Protein AF-A0A1I3AEH9-F1 (afdb_monomer)

Solvent-accessible surface area (backbone atoms only — not comparable to full-atom values): 9936 Å² total; per-residue (Å²): 133,88,82,88,79,81,84,77,95,74,78,87,66,82,74,68,58,68,79,73,70,78,75,74,87,67,63,65,59,54,53,55,53,52,50,52,52,52,51,54,52,50,48,52,51,52,45,53,51,38,54,51,50,50,50,52,52,52,50,50,33,59,75,65,76,49,84,52,73,67,58,54,52,50,49,48,51,39,54,47,52,45,49,42,49,51,47,22,75,75,67,79,46,80,65,74,64,60,62,58,52,49,51,45,53,52,53,53,50,50,46,72,73,42,56,90,80,49,52,74,67,58,49,51,51,53,55,48,48,47,51,51,52,53,50,51,51,50,51,55,53,50,49,57,72,76,57,69,61,68,67,65,53,52,56,55,49,55,56,50,57,59,69,72,74,117

Radius of gyration: 28.85 Å; Cα contacts (8 Å, |Δi|>4): 46; chains: 1; bounding box: 86×40×86 Å

pLDDT: mean 80.29, std 16.15, range [41.56, 98.31]

Foldseek 3Di:
DDDDDDDDPDDPDVPVPVVPPDDDPPPVVVVVVVVVVVVLVVLVVLLVVLVVVLVVLVVVCVVVVHDDPVSVLSNVVSVVSNVQSVVCVVPVDRPPLVVLVSVLVSLVVVCVVCVVVDDPVVNCVSVVVSVVSVVVSVVVVVVCVVDPDCVVVVVVVVVVVVVVVD

Sequence (166 aa):
MFNGLRRPQFLNTPHNLISKLMLHPRAANYSRRALYYFESAGLIVIAVATIYAGYQETLLMVSNARVTLADLLLMFLYLEILTMVGLYFESGKLPVRFPLYIAMVAMARYVIVDIKEMDNIRLLGVSGSIVLIALAVLVIRYGHVRYPYLEDLEDLEASKDVKHRD

Structure (mmCIF, N/CA/C/O backbone):
data_AF-A0A1I3AEH9-F1
#
_entry.id   AF-A0A1I3AEH9-F1
#
loop_
_atom_site.group_PDB
_atom_site.id
_atom_site.type_symbol
_atom_site.label_atom_id
_atom_site.label_alt_id
_atom_site.label_comp_id
_atom_site.label_asym_id
_atom_site.label_entity_id
_atom_site.label_seq_id
_atom_site.pdbx_PDB_ins_code
_atom_site.Cartn_x
_atom_site.Cartn_y
_atom_site.Cartn_z
_atom_site.occupancy
_atom_site.B_iso_or_equiv
_atom_site.auth_seq_id
_atom_site.auth_comp_id
_atom_site.auth_asym_id
_atom_site.auth_atom_id
_atom_site.pdbx_PDB_model_num
ATOM 1 N N . MET A 1 1 ? -64.696 15.672 60.248 1.00 44.88 1 MET A N 1
ATOM 2 C CA . MET A 1 1 ? -64.730 15.014 58.925 1.00 44.88 1 MET A CA 1
ATOM 3 C C . MET A 1 1 ? -63.290 15.012 58.408 1.00 44.88 1 MET A C 1
ATOM 5 O O . MET A 1 1 ? -62.806 16.074 58.058 1.00 44.88 1 MET A O 1
ATOM 9 N N . PHE A 1 2 ? -62.479 14.033 58.846 1.00 46.06 2 PHE A N 1
ATOM 10 C CA . PHE A 1 2 ? -61.880 12.966 58.002 1.00 46.06 2 PHE A CA 1
ATOM 11 C C . PHE A 1 2 ? -61.216 13.547 56.740 1.00 46.06 2 PHE A C 1
ATOM 13 O O . PHE A 1 2 ? -61.914 14.152 55.945 1.00 46.06 2 PHE A O 1
ATOM 20 N N . ASN A 1 3 ? -59.921 13.454 56.442 1.00 41.56 3 ASN A N 1
ATOM 21 C CA . ASN A 1 3 ? -58.842 12.485 56.682 1.00 41.56 3 ASN A CA 1
ATOM 22 C C . ASN A 1 3 ? -57.520 13.272 56.458 1.00 41.56 3 ASN A C 1
ATOM 24 O O . ASN A 1 3 ? -57.513 14.233 55.700 1.00 41.56 3 ASN A O 1
ATOM 28 N N . GLY A 1 4 ? -56.370 12.991 57.064 1.00 47.12 4 GLY A N 1
ATOM 29 C CA . GLY A 1 4 ? -55.782 11.673 57.245 1.00 47.12 4 GLY A CA 1
ATOM 30 C C . GLY A 1 4 ? -54.606 11.503 56.273 1.00 47.12 4 GLY A C 1
ATOM 31 O O . GLY A 1 4 ? -54.817 11.280 55.089 1.00 47.12 4 GLY A O 1
ATOM 32 N N . LEU A 1 5 ? -53.396 11.530 56.849 1.00 56.62 5 LEU A N 1
ATOM 33 C CA . LEU A 1 5 ? -52.181 10.814 56.426 1.00 56.62 5 LEU A CA 1
ATOM 34 C C . LEU A 1 5 ? -51.147 11.571 55.568 1.00 56.62 5 LEU A C 1
ATOM 36 O O . LEU A 1 5 ? -51.232 11.703 54.349 1.00 56.62 5 LEU A O 1
ATOM 40 N N . ARG A 1 6 ? -50.075 11.968 56.275 1.00 58.72 6 ARG A N 1
ATOM 41 C CA . ARG A 1 6 ? -48.708 12.138 55.761 1.00 58.72 6 ARG A CA 1
ATOM 42 C C . ARG A 1 6 ? -48.396 11.035 54.751 1.00 58.72 6 ARG A C 1
ATOM 44 O O . ARG A 1 6 ? -48.574 9.859 55.057 1.00 58.72 6 ARG A O 1
ATOM 51 N N . ARG A 1 7 ? -47.879 11.416 53.582 1.00 56.25 7 ARG A N 1
ATOM 52 C CA . ARG A 1 7 ? -47.380 10.459 52.590 1.00 56.25 7 ARG A CA 1
ATOM 53 C C . ARG A 1 7 ? -46.280 9.590 53.227 1.00 56.25 7 ARG A C 1
ATOM 55 O O . ARG A 1 7 ? -45.298 10.156 53.710 1.00 56.25 7 ARG A O 1
ATOM 62 N N . PRO A 1 8 ? -46.415 8.253 53.253 1.00 47.94 8 PRO A N 1
ATOM 63 C CA . PRO A 1 8 ? -45.357 7.370 53.716 1.00 47.94 8 PRO A CA 1
ATOM 64 C C . PRO A 1 8 ? -44.233 7.299 52.678 1.00 47.94 8 PRO A C 1
ATOM 66 O O . PRO A 1 8 ? -44.458 7.112 51.484 1.00 47.94 8 PRO A O 1
ATOM 69 N N . GLN A 1 9 ? -43.006 7.440 53.166 1.00 62.12 9 GLN A N 1
ATOM 70 C CA . GLN A 1 9 ? -41.752 7.439 52.417 1.00 62.12 9 GLN A CA 1
ATOM 71 C 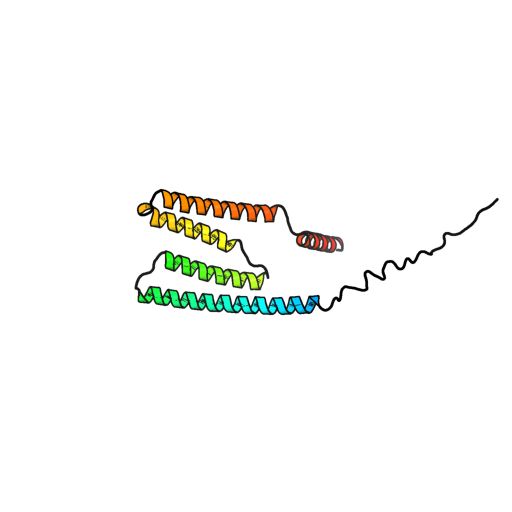C . GLN A 1 9 ? -41.251 6.006 52.157 1.00 62.12 9 GLN A C 1
ATOM 73 O O . GLN A 1 9 ? -40.089 5.684 52.379 1.00 62.12 9 GLN A O 1
ATOM 78 N N . PHE A 1 10 ? -42.142 5.122 51.708 1.00 56.41 10 PHE A N 1
ATOM 79 C CA . PHE A 1 10 ? -41.833 3.713 51.486 1.00 56.41 10 PHE A CA 1
ATOM 80 C C . PHE A 1 10 ? -42.254 3.289 50.085 1.00 56.41 10 PHE A C 1
ATOM 82 O O . PHE A 1 10 ? -43.391 2.891 49.864 1.00 56.41 10 PHE A O 1
ATOM 89 N N . LEU A 1 11 ? -41.302 3.312 49.155 1.00 49.38 11 LEU A N 1
ATOM 90 C CA . LEU A 1 11 ? -41.160 2.204 48.217 1.00 49.38 11 LEU A CA 1
ATOM 91 C C . LEU A 1 11 ? -39.696 2.098 47.792 1.00 49.38 11 LEU A C 1
ATOM 93 O O . LEU A 1 11 ? -39.296 2.428 46.680 1.00 49.38 11 LEU A O 1
ATOM 97 N N . ASN A 1 12 ? -38.890 1.624 48.739 1.00 56.22 12 ASN A N 1
ATOM 98 C CA . ASN A 1 12 ? -37.616 0.994 48.448 1.00 56.22 12 ASN A CA 1
ATOM 99 C C . ASN A 1 12 ? -37.946 -0.288 47.664 1.00 56.22 12 ASN A C 1
ATOM 101 O O . ASN A 1 12 ? -38.212 -1.337 48.247 1.00 56.22 12 ASN A O 1
ATOM 105 N N . THR A 1 13 ? -38.075 -0.175 46.345 1.00 58.53 13 THR A N 1
ATOM 106 C CA . THR A 1 13 ? -38.248 -1.327 45.463 1.00 58.53 13 THR A CA 1
ATOM 107 C C . THR A 1 13 ? -36.871 -1.963 45.285 1.00 58.53 13 THR A C 1
ATOM 109 O O . THR A 1 13 ? -35.966 -1.309 44.766 1.00 58.53 13 THR A O 1
ATOM 112 N N . PRO A 1 14 ? -36.660 -3.233 45.675 1.00 52.94 14 PRO A N 1
ATOM 113 C CA . PRO A 1 14 ? -35.410 -3.942 45.418 1.00 52.94 14 PRO A CA 1
ATOM 114 C C . PRO A 1 14 ? -35.317 -4.375 43.943 1.00 52.94 14 PRO A C 1
ATOM 116 O O . PRO A 1 14 ? -35.005 -5.523 43.645 1.00 52.94 14 PRO A O 1
ATOM 119 N N . HIS A 1 15 ? -35.592 -3.478 42.991 1.00 54.31 15 HIS A N 1
ATOM 120 C CA . HIS A 1 15 ? -35.458 -3.786 41.562 1.00 54.31 15 HIS A CA 1
ATOM 121 C C . HIS A 1 15 ? -34.027 -3.587 41.036 1.00 54.31 15 HIS A C 1
ATOM 123 O O . HIS A 1 15 ? -33.716 -3.933 39.902 1.00 54.31 15 HIS A O 1
ATOM 129 N N . ASN A 1 16 ? -33.120 -3.133 41.907 1.00 51.88 16 ASN A N 1
ATOM 130 C CA . ASN A 1 16 ? -31.709 -2.899 41.598 1.00 51.88 16 ASN A CA 1
ATOM 131 C C . ASN A 1 16 ? -30.793 -4.068 42.014 1.00 51.88 16 ASN A C 1
ATOM 133 O O . ASN A 1 16 ? -29.571 -3.928 41.976 1.00 51.88 16 ASN A O 1
ATOM 137 N N . LEU A 1 17 ? -31.347 -5.209 42.452 1.00 53.97 17 LEU A N 1
ATOM 138 C CA . LEU A 1 17 ? -30.533 -6.359 42.875 1.00 53.97 17 LEU A CA 1
ATOM 139 C C . LEU A 1 17 ? -30.156 -7.310 41.731 1.00 53.97 17 LEU A C 1
ATOM 141 O O . LEU A 1 17 ? -29.097 -7.927 41.803 1.00 53.97 17 LEU A O 1
ATOM 145 N N . ILE A 1 18 ? -30.957 -7.409 40.665 1.00 55.97 18 ILE A N 1
ATOM 146 C CA . ILE A 1 18 ? -30.681 -8.349 39.561 1.00 55.97 18 ILE A CA 1
ATOM 147 C C . ILE A 1 18 ? -29.704 -7.748 38.539 1.00 55.97 18 ILE A C 1
ATOM 149 O O . ILE A 1 18 ? -28.835 -8.455 38.035 1.00 55.97 18 ILE A O 1
ATOM 153 N N . SER A 1 19 ? -29.745 -6.430 38.306 1.00 55.22 19 SER A N 1
ATOM 154 C CA . SER A 1 19 ? -28.775 -5.752 37.429 1.00 55.22 19 SER A CA 1
ATOM 155 C C . SER A 1 19 ? -27.343 -5.796 37.974 1.00 55.22 19 SER A C 1
ATOM 157 O O . SER A 1 19 ? -26.384 -5.734 37.207 1.00 55.22 19 SER A O 1
ATOM 159 N N . LYS A 1 20 ? -27.182 -5.965 39.293 1.00 54.56 20 LYS A N 1
ATOM 160 C CA . LYS A 1 20 ? -25.878 -6.019 39.965 1.00 54.56 20 LYS A CA 1
ATOM 161 C C . LYS A 1 20 ? -25.265 -7.427 40.034 1.00 54.56 20 LYS A C 1
ATOM 163 O O . LYS A 1 20 ? -24.167 -7.561 40.570 1.00 54.56 20 LYS A O 1
ATOM 168 N N . LEU A 1 21 ? -25.940 -8.463 39.512 1.00 60.28 21 LEU A N 1
ATOM 169 C CA . LEU A 1 21 ? -25.539 -9.864 39.710 1.00 60.28 21 LEU A CA 1
ATOM 170 C C . LEU A 1 21 ? -24.909 -10.563 38.490 1.00 60.28 21 LEU A C 1
ATOM 172 O O . LEU A 1 21 ? -24.464 -11.695 38.640 1.00 60.28 21 LEU A O 1
ATOM 176 N N . MET A 1 22 ? -24.796 -9.957 37.299 1.00 57.53 22 MET A N 1
ATOM 177 C CA . MET A 1 22 ? -24.241 -10.725 36.164 1.00 57.53 22 MET A CA 1
ATOM 178 C C . MET A 1 22 ? -23.484 -9.944 35.082 1.00 57.53 22 MET A C 1
ATOM 180 O O . MET A 1 22 ? -23.628 -10.226 33.900 1.00 57.53 22 MET A O 1
ATOM 184 N N . LEU A 1 23 ? -22.590 -9.034 35.473 1.00 57.72 23 LEU A N 1
ATOM 185 C CA . LEU A 1 23 ? -21.456 -8.642 34.625 1.00 57.72 23 LEU A CA 1
ATOM 186 C C . LEU A 1 23 ? -20.209 -8.500 35.494 1.00 57.72 23 LEU A C 1
ATOM 188 O O . LEU A 1 23 ? -20.098 -7.585 36.302 1.00 57.72 23 LEU A O 1
ATOM 192 N N . HIS A 1 24 ? -19.276 -9.440 35.347 1.00 55.84 24 HIS A N 1
ATOM 193 C CA . HIS A 1 24 ? -17.999 -9.442 36.051 1.00 55.84 24 HIS A CA 1
ATOM 194 C C . HIS A 1 24 ? -17.071 -8.377 35.417 1.00 55.84 24 HIS A C 1
ATOM 196 O O . HIS A 1 24 ? -16.548 -8.612 34.325 1.00 55.84 24 HIS A O 1
ATOM 202 N N . PRO A 1 25 ? -16.781 -7.233 36.072 1.00 58.22 25 PRO A N 1
ATOM 203 C CA . PRO A 1 25 ? -16.024 -6.117 35.478 1.00 58.22 25 PRO A CA 1
ATOM 204 C C . PRO A 1 25 ? -14.517 -6.394 35.329 1.00 58.22 25 PRO A C 1
ATOM 206 O O . PRO A 1 25 ? -13.741 -5.505 34.994 1.00 58.22 25 PRO A O 1
ATOM 209 N N . ARG A 1 26 ? -14.071 -7.623 35.628 1.00 54.47 26 ARG A N 1
ATOM 210 C CA . ARG A 1 26 ? -12.649 -8.008 35.644 1.00 54.47 26 ARG A CA 1
ATOM 211 C C . ARG A 1 26 ? -12.203 -8.833 34.437 1.00 54.47 26 ARG A C 1
ATOM 213 O O . ARG A 1 26 ? -11.015 -8.839 34.143 1.00 54.47 26 ARG A O 1
ATOM 220 N N . ALA A 1 27 ? -13.127 -9.466 33.707 1.00 57.91 27 ALA A N 1
ATOM 221 C CA . ALA A 1 27 ? -12.791 -10.251 32.513 1.00 57.91 27 ALA A CA 1
ATOM 222 C C . ALA A 1 27 ? -12.529 -9.370 31.272 1.00 57.91 27 ALA A C 1
ATOM 224 O O . ALA A 1 27 ? -11.681 -9.699 30.448 1.00 57.91 27 ALA A O 1
ATOM 225 N N . ALA A 1 28 ? -13.197 -8.214 31.171 1.00 59.09 28 ALA A N 1
ATOM 226 C CA . ALA A 1 28 ? -13.081 -7.306 30.025 1.00 59.09 28 ALA A CA 1
ATOM 227 C C . ALA A 1 28 ? -11.723 -6.581 29.933 1.00 59.09 28 ALA A C 1
ATOM 229 O O . ALA A 1 28 ? -11.273 -6.224 28.847 1.00 59.09 28 ALA A O 1
ATOM 230 N N . ASN A 1 29 ? -11.044 -6.378 31.066 1.00 60.66 29 ASN A N 1
ATOM 231 C CA . ASN A 1 29 ? -9.787 -5.625 31.096 1.00 60.66 29 ASN A CA 1
ATOM 232 C C . ASN A 1 29 ? -8.583 -6.491 30.702 1.00 60.66 29 ASN A C 1
ATOM 234 O O . ASN A 1 29 ? -7.608 -5.972 30.162 1.00 60.66 29 ASN A O 1
ATOM 238 N N . TYR A 1 30 ? -8.648 -7.803 30.953 1.00 66.62 30 TYR A N 1
ATOM 239 C CA . TYR A 1 30 ? -7.581 -8.730 30.572 1.00 66.62 30 TYR A CA 1
ATOM 240 C C . TYR A 1 30 ? -7.613 -9.030 29.068 1.00 66.62 30 TYR A C 1
ATOM 242 O O . TYR A 1 30 ? -6.566 -9.032 28.425 1.00 66.62 30 TYR A O 1
ATOM 250 N N . SER A 1 31 ? -8.811 -9.187 28.487 1.00 74.12 31 SER A N 1
ATOM 251 C CA . SER A 1 31 ? -8.967 -9.432 27.048 1.00 74.12 31 SER A CA 1
ATOM 252 C C . SER A 1 31 ? -8.450 -8.265 26.204 1.00 74.12 31 SER A C 1
ATOM 254 O O . SER A 1 31 ? -7.676 -8.495 25.278 1.00 74.12 31 SER A O 1
ATOM 256 N N . ARG A 1 32 ? -8.778 -7.014 26.561 1.00 75.94 32 ARG A N 1
ATOM 257 C CA . ARG A 1 32 ? -8.283 -5.817 25.850 1.00 75.94 32 ARG A CA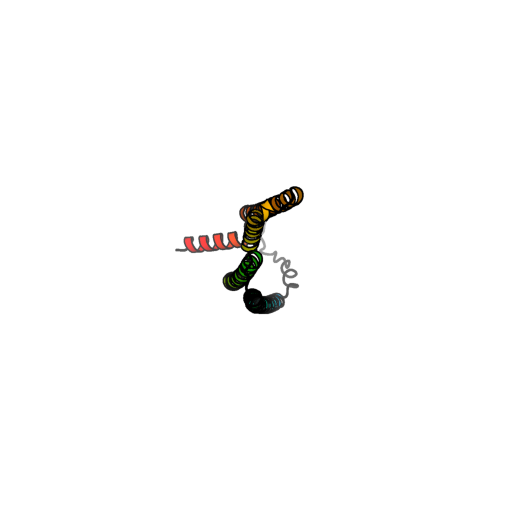 1
ATOM 258 C C . ARG A 1 32 ? -6.761 -5.676 25.902 1.00 75.94 32 ARG A C 1
ATOM 260 O O . ARG A 1 32 ? -6.149 -5.286 24.915 1.00 75.94 32 ARG A O 1
ATOM 267 N N . ARG A 1 33 ? -6.137 -6.012 27.035 1.00 77.88 33 ARG A N 1
ATOM 268 C CA . ARG A 1 33 ? -4.678 -5.911 27.187 1.00 77.88 33 ARG A CA 1
ATOM 269 C C . ARG A 1 33 ? -3.952 -6.976 26.375 1.00 77.88 33 ARG A C 1
ATOM 271 O O . ARG A 1 33 ? -2.969 -6.658 25.720 1.00 77.88 33 ARG A O 1
ATOM 278 N N . ALA A 1 34 ? -4.466 -8.206 26.371 1.00 82.44 34 ALA A N 1
ATOM 279 C CA . ALA A 1 34 ? -3.952 -9.269 25.514 1.00 82.44 34 ALA A CA 1
ATOM 280 C C . ALA A 1 34 ? -4.070 -8.896 24.026 1.00 82.44 34 ALA A C 1
ATOM 282 O O . ALA A 1 34 ? -3.079 -8.991 23.307 1.00 82.44 34 ALA A O 1
ATOM 283 N N . LEU A 1 35 ? -5.236 -8.401 23.591 1.00 85.75 35 LEU A N 1
ATOM 284 C CA . LEU A 1 35 ? -5.470 -7.928 22.219 1.00 85.75 35 LEU A CA 1
ATOM 285 C C . LEU A 1 35 ? -4.436 -6.882 21.789 1.00 85.75 35 LEU A C 1
ATOM 287 O O . LEU A 1 35 ? -3.795 -7.055 20.759 1.00 85.75 35 LEU A O 1
ATOM 291 N N . TYR A 1 36 ? -4.184 -5.874 22.626 1.00 86.06 36 TYR A N 1
ATOM 292 C CA . TYR A 1 36 ? -3.203 -4.830 22.326 1.00 86.06 36 TYR A CA 1
ATOM 293 C C . TYR A 1 36 ? -1.774 -5.371 22.137 1.00 86.06 36 TYR A C 1
ATOM 295 O O . TYR A 1 36 ? -1.048 -4.932 21.241 1.00 86.06 36 TYR A O 1
ATOM 303 N N . TYR A 1 37 ? -1.357 -6.343 22.958 1.00 88.69 37 TYR A N 1
ATOM 304 C CA . TYR A 1 37 ? -0.051 -6.986 22.792 1.00 88.69 37 TYR A CA 1
ATOM 305 C C . TYR A 1 37 ? 0.036 -7.773 21.483 1.00 88.69 37 TYR A C 1
ATOM 307 O O . TYR A 1 37 ? 1.052 -7.687 20.793 1.00 88.69 37 TYR A O 1
ATOM 315 N N . PHE A 1 38 ? -1.020 -8.508 21.125 1.00 91.88 38 PHE A N 1
ATOM 316 C CA . PHE A 1 38 ? -1.076 -9.248 19.865 1.00 91.88 38 PHE A CA 1
ATOM 317 C C . PHE A 1 38 ? -1.067 -8.321 18.647 1.00 91.88 38 PHE A C 1
ATOM 319 O O . PHE A 1 38 ? -0.321 -8.579 17.704 1.00 91.88 38 PHE A O 1
ATOM 326 N N . GLU A 1 39 ? -1.835 -7.232 18.679 1.00 89.50 39 GLU A N 1
ATOM 327 C CA . GLU A 1 39 ? -1.833 -6.212 17.628 1.00 89.50 39 GLU A CA 1
ATOM 328 C C . GLU A 1 39 ? -0.432 -5.630 17.448 1.00 89.50 39 GLU A C 1
ATOM 330 O O . GLU A 1 39 ? 0.124 -5.690 16.351 1.00 89.50 39 GLU A O 1
ATOM 335 N N . SER A 1 40 ? 0.178 -5.153 18.537 1.00 89.88 40 SER A N 1
ATOM 336 C CA . SER A 1 40 ? 1.519 -4.558 18.520 1.00 89.88 40 SER A CA 1
ATOM 337 C C . SER A 1 40 ? 2.572 -5.530 17.980 1.00 89.88 40 SER A C 1
ATOM 339 O O . SER A 1 40 ? 3.406 -5.149 17.159 1.00 89.88 40 SER A O 1
ATOM 341 N N . ALA A 1 41 ? 2.522 -6.799 18.397 1.00 94.88 41 ALA A N 1
ATOM 342 C CA . ALA A 1 41 ? 3.418 -7.831 17.888 1.00 94.88 41 ALA A CA 1
ATOM 343 C C . ALA A 1 41 ? 3.218 -8.065 16.382 1.00 94.88 41 ALA A C 1
ATOM 345 O O . ALA A 1 41 ? 4.195 -8.128 15.636 1.00 94.88 41 ALA A O 1
ATOM 346 N N . GLY A 1 42 ? 1.965 -8.133 15.921 1.00 94.50 42 GLY A N 1
ATOM 347 C CA . GLY A 1 42 ? 1.636 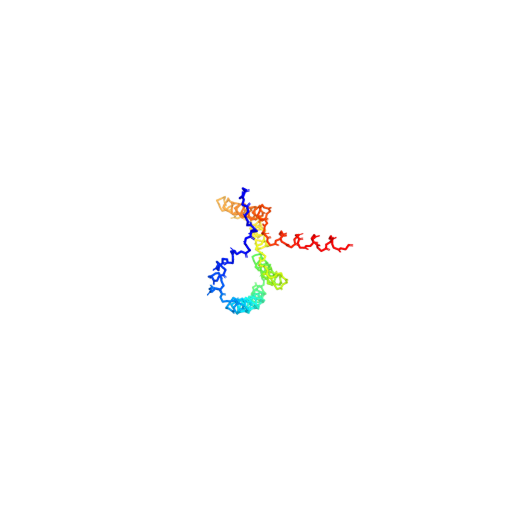-8.263 14.502 1.00 94.50 42 GLY A CA 1
ATOM 348 C C . GLY A 1 42 ? 2.167 -7.096 13.665 1.00 94.50 42 GLY A C 1
ATOM 349 O O . GLY A 1 42 ? 2.791 -7.316 12.629 1.00 94.50 42 GLY A O 1
ATOM 350 N N . LEU A 1 43 ? 1.997 -5.861 14.139 1.00 94.00 43 LEU A N 1
ATOM 351 C CA . LEU A 1 43 ? 2.500 -4.653 13.473 1.00 94.00 43 LEU A CA 1
ATOM 352 C C . LEU A 1 43 ? 4.024 -4.641 13.352 1.00 94.00 43 LEU A C 1
ATOM 354 O O . LEU A 1 43 ? 4.550 -4.290 12.297 1.00 94.00 43 LEU A O 1
ATOM 358 N N . ILE A 1 44 ? 4.736 -5.071 14.397 1.00 96.12 44 ILE A N 1
ATOM 359 C CA . ILE A 1 44 ? 6.199 -5.198 14.364 1.00 96.12 44 ILE A CA 1
ATOM 360 C C . ILE A 1 44 ? 6.623 -6.218 13.302 1.00 96.12 44 ILE A C 1
ATOM 362 O O . ILE A 1 44 ? 7.525 -5.939 12.512 1.00 96.12 44 ILE A O 1
ATOM 366 N N . VAL A 1 45 ? 5.959 -7.376 13.243 1.00 97.69 45 VAL A N 1
ATOM 367 C CA . VAL A 1 45 ? 6.250 -8.406 12.233 1.00 97.69 45 VAL A CA 1
ATOM 368 C C . VAL A 1 45 ? 6.020 -7.865 10.823 1.00 97.69 45 VAL A C 1
ATOM 370 O O . VAL A 1 45 ? 6.884 -8.038 9.965 1.00 97.69 45 VAL A O 1
ATOM 373 N N . ILE A 1 46 ? 4.905 -7.167 10.587 1.00 95.62 46 ILE A N 1
ATOM 374 C CA . ILE A 1 46 ? 4.598 -6.558 9.285 1.00 95.62 46 ILE A CA 1
ATOM 375 C C . ILE A 1 46 ? 5.665 -5.526 8.904 1.00 95.62 46 ILE A C 1
ATOM 377 O O . ILE A 1 46 ? 6.151 -5.552 7.774 1.00 95.62 46 ILE A O 1
ATOM 381 N N . ALA A 1 47 ? 6.075 -4.651 9.827 1.00 96.62 47 ALA A N 1
ATOM 382 C CA . ALA A 1 47 ? 7.104 -3.649 9.556 1.00 96.62 47 ALA A CA 1
ATOM 383 C C . ALA A 1 47 ? 8.445 -4.291 9.172 1.00 96.62 47 ALA A C 1
ATOM 385 O O . ALA A 1 47 ? 9.034 -3.938 8.148 1.00 96.62 47 ALA A O 1
ATOM 386 N N . VAL A 1 48 ? 8.904 -5.274 9.951 1.00 98.19 48 VAL A N 1
ATOM 387 C CA . VAL A 1 48 ? 10.166 -5.979 9.683 1.00 98.19 48 VAL A CA 1
ATOM 388 C C . VAL A 1 48 ? 10.099 -6.733 8.355 1.00 98.19 48 VAL A C 1
ATOM 390 O O . VAL A 1 48 ? 11.020 -6.622 7.544 1.00 98.19 48 VAL A O 1
ATOM 393 N N . ALA A 1 49 ? 9.002 -7.449 8.097 1.00 98.06 49 ALA A N 1
ATOM 394 C CA . ALA A 1 49 ? 8.795 -8.165 6.842 1.00 98.06 49 ALA A CA 1
ATOM 395 C C . ALA A 1 49 ? 8.798 -7.215 5.636 1.00 98.06 49 ALA A C 1
ATOM 397 O O . ALA A 1 4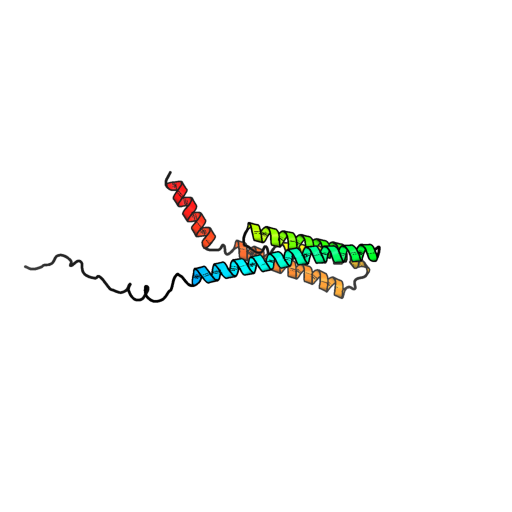9 ? 9.412 -7.524 4.620 1.00 98.06 49 ALA A O 1
ATOM 398 N N . THR A 1 50 ? 8.177 -6.041 5.765 1.00 97.31 50 THR A N 1
ATOM 399 C CA . THR A 1 50 ? 8.103 -5.036 4.693 1.00 97.31 50 THR A CA 1
ATOM 400 C C . THR A 1 50 ? 9.477 -4.447 4.370 1.00 97.31 50 THR A C 1
ATOM 402 O O . THR A 1 50 ? 9.839 -4.336 3.200 1.00 97.31 50 THR A O 1
ATOM 405 N N . ILE A 1 51 ? 10.283 -4.127 5.390 1.00 98.06 51 ILE A N 1
ATOM 406 C CA . ILE A 1 51 ? 11.669 -3.664 5.197 1.00 98.06 51 ILE A CA 1
ATOM 407 C C . ILE A 1 51 ? 12.501 -4.750 4.511 1.00 98.06 51 ILE A C 1
ATOM 409 O O . ILE A 1 51 ? 13.230 -4.471 3.558 1.00 98.06 51 ILE A O 1
ATOM 413 N N . TYR A 1 52 ? 12.379 -5.994 4.976 1.00 98.31 52 TYR A N 1
ATOM 414 C CA . TYR A 1 52 ? 13.121 -7.116 4.415 1.00 98.31 52 TYR A CA 1
ATOM 415 C C . TYR A 1 52 ? 12.724 -7.406 2.960 1.00 98.31 52 TYR A C 1
ATOM 417 O O . TYR A 1 52 ? 13.597 -7.5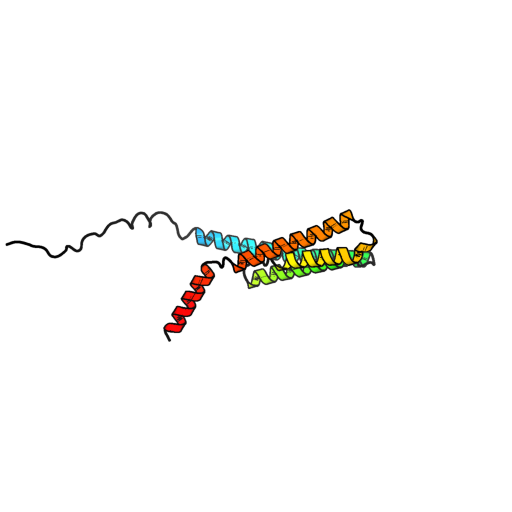96 2.115 1.00 98.31 52 TYR A O 1
ATOM 425 N N . ALA A 1 53 ? 11.430 -7.359 2.642 1.00 97.50 53 ALA A N 1
ATOM 426 C CA . ALA A 1 53 ? 10.929 -7.495 1.277 1.00 97.50 53 ALA A CA 1
ATOM 427 C C . ALA A 1 53 ? 11.440 -6.366 0.367 1.00 97.50 53 ALA A C 1
ATOM 429 O O . ALA A 1 53 ? 11.890 -6.630 -0.745 1.00 97.50 53 ALA A O 1
ATOM 430 N N . GLY A 1 54 ? 11.447 -5.117 0.848 1.00 97.00 54 GLY A N 1
ATOM 431 C CA . GLY A 1 54 ? 12.012 -3.985 0.109 1.00 97.00 54 GLY A CA 1
ATOM 432 C C . GLY A 1 54 ? 13.498 -4.151 -0.198 1.00 97.00 54 GLY A C 1
ATOM 433 O O . GLY A 1 54 ? 13.944 -3.873 -1.313 1.00 97.00 54 GLY A O 1
ATOM 434 N N . TYR A 1 55 ? 14.260 -4.672 0.763 1.00 97.75 55 TYR A N 1
ATOM 435 C CA . TYR A 1 55 ? 15.664 -5.008 0.557 1.00 97.75 55 TYR A CA 1
ATOM 436 C C . TYR A 1 55 ? 15.849 -6.094 -0.512 1.00 97.75 55 TYR A C 1
ATOM 438 O O . TYR A 1 55 ? 16.659 -5.917 -1.423 1.00 97.75 55 TYR A O 1
ATOM 446 N N . GLN A 1 56 ? 15.081 -7.186 -0.438 1.00 97.81 56 GLN A N 1
ATOM 447 C CA . GLN A 1 56 ? 15.146 -8.272 -1.422 1.00 97.81 56 GLN A CA 1
ATOM 448 C C . GLN A 1 56 ? 14.818 -7.792 -2.837 1.00 97.81 56 GLN A C 1
ATOM 450 O O . GLN A 1 56 ? 15.580 -8.063 -3.762 1.00 97.81 56 GLN A O 1
ATOM 455 N N . GLU A 1 57 ? 13.739 -7.031 -3.004 1.00 96.81 57 GLU A N 1
ATOM 456 C CA . GLU A 1 57 ? 13.364 -6.481 -4.309 1.00 96.81 57 GLU A CA 1
ATOM 457 C C . GLU A 1 57 ? 14.421 -5.518 -4.853 1.00 96.81 57 GLU A C 1
ATOM 459 O O . GLU A 1 57 ? 14.766 -5.560 -6.034 1.00 96.81 57 GLU A O 1
ATOM 464 N N . THR A 1 58 ? 15.014 -4.688 -3.991 1.00 97.25 58 THR A N 1
ATOM 465 C CA . THR A 1 58 ? 16.114 -3.796 -4.393 1.00 97.25 58 THR A CA 1
ATOM 466 C C . THR A 1 58 ? 17.318 -4.591 -4.897 1.00 97.25 58 THR A C 1
ATOM 468 O O . THR A 1 58 ? 17.902 -4.238 -5.923 1.00 97.25 58 THR A O 1
ATOM 471 N N . LEU A 1 59 ? 17.674 -5.693 -4.231 1.00 97.69 59 LEU A N 1
ATOM 472 C CA . LEU A 1 59 ? 18.733 -6.581 -4.714 1.00 97.69 59 LEU A CA 1
ATOM 473 C C . LEU A 1 59 ? 18.384 -7.220 -6.061 1.00 97.69 59 LEU A C 1
ATOM 475 O O . LEU A 1 59 ? 19.255 -7.296 -6.928 1.00 97.69 59 LEU A O 1
ATOM 479 N N . LEU A 1 60 ? 17.131 -7.640 -6.262 1.00 96.62 60 LEU A N 1
ATOM 480 C CA . LEU A 1 60 ? 16.678 -8.200 -7.536 1.00 96.62 60 LEU A CA 1
ATOM 481 C C . LEU A 1 60 ? 16.812 -7.181 -8.672 1.00 96.62 60 LEU A C 1
ATOM 483 O O . LEU A 1 60 ? 17.407 -7.501 -9.702 1.00 96.62 60 LEU A O 1
ATOM 487 N N . MET A 1 61 ? 16.363 -5.942 -8.469 1.00 97.00 61 MET A N 1
ATOM 488 C CA . MET A 1 61 ? 16.515 -4.854 -9.445 1.00 97.00 61 MET A CA 1
ATOM 489 C C . MET A 1 61 ? 17.981 -4.610 -9.823 1.00 97.00 61 MET A C 1
ATOM 491 O O . MET A 1 61 ? 18.312 -4.481 -11.004 1.00 97.00 61 MET A O 1
ATOM 495 N N . VAL A 1 62 ? 18.869 -4.581 -8.823 1.00 97.31 62 VAL A N 1
ATOM 496 C CA . VAL A 1 62 ? 20.312 -4.412 -9.045 1.00 97.31 62 VAL A CA 1
ATOM 497 C C . VAL A 1 62 ? 20.879 -5.601 -9.820 1.00 97.31 62 VAL A C 1
ATOM 499 O O . VAL A 1 62 ? 21.602 -5.398 -10.793 1.00 97.31 62 VAL A O 1
ATOM 502 N N . SER A 1 63 ? 20.517 -6.830 -9.442 1.00 97.31 63 SER A N 1
ATOM 503 C CA . SER A 1 63 ? 20.989 -8.050 -10.111 1.00 97.31 63 SER A CA 1
ATOM 504 C C . SER A 1 63 ? 20.530 -8.148 -11.569 1.00 97.31 63 SER A C 1
ATOM 506 O O . SER A 1 63 ? 21.283 -8.604 -12.425 1.00 97.31 63 SER A O 1
ATOM 508 N N . ASN A 1 64 ? 19.331 -7.642 -11.864 1.00 96.94 64 ASN A N 1
ATOM 509 C CA . ASN A 1 64 ? 18.757 -7.615 -13.205 1.00 96.94 64 ASN A CA 1
ATOM 510 C C . ASN A 1 64 ? 19.235 -6.413 -14.041 1.00 96.94 64 ASN A C 1
ATOM 512 O O . ASN A 1 64 ? 18.881 -6.323 -15.217 1.00 96.94 64 ASN A O 1
ATOM 516 N N . ALA A 1 65 ? 19.990 -5.476 -13.446 1.00 96.88 65 ALA A N 1
ATOM 517 C CA . ALA A 1 65 ? 20.426 -4.213 -14.051 1.00 96.88 65 ALA A CA 1
ATOM 518 C C . ALA A 1 65 ? 19.287 -3.423 -14.733 1.00 96.88 65 ALA A C 1
ATOM 520 O O . ALA A 1 65 ? 19.499 -2.687 -15.701 1.00 96.88 65 ALA A O 1
ATOM 521 N N . ARG A 1 66 ? 18.057 -3.586 -14.237 1.00 94.81 66 ARG A N 1
ATOM 522 C CA . ARG A 1 66 ? 16.843 -3.008 -14.812 1.00 94.81 66 ARG A CA 1
ATOM 523 C C . ARG A 1 66 ? 15.871 -2.675 -13.694 1.00 94.81 66 ARG A C 1
ATOM 525 O O . ARG A 1 66 ? 15.573 -3.521 -12.861 1.00 94.81 66 ARG A O 1
ATOM 532 N N . VAL A 1 67 ? 15.342 -1.458 -13.739 1.00 94.62 67 VAL A N 1
ATOM 533 C CA . VAL A 1 67 ? 14.279 -0.992 -12.847 1.00 94.62 67 VAL A CA 1
ATOM 534 C C . VAL A 1 67 ? 13.043 -0.724 -13.691 1.00 94.62 67 VAL A C 1
ATOM 536 O O . VAL A 1 67 ? 13.092 0.057 -14.645 1.00 94.62 67 VAL A O 1
ATOM 539 N N . THR A 1 68 ? 11.941 -1.389 -13.373 1.00 90.06 68 THR A N 1
ATOM 540 C CA . THR A 1 68 ? 10.655 -1.196 -14.043 1.00 90.06 68 THR A CA 1
ATOM 541 C C . THR A 1 68 ? 9.726 -0.322 -13.204 1.00 90.06 68 THR A C 1
ATOM 543 O O . THR A 1 68 ? 9.918 -0.127 -12.004 1.00 90.06 68 THR A O 1
ATOM 546 N N . LEU A 1 69 ? 8.673 0.209 -13.832 1.00 85.31 69 LEU A N 1
ATOM 547 C CA . LEU A 1 69 ? 7.634 0.935 -13.102 1.00 85.31 69 LEU A CA 1
ATOM 548 C C . LEU A 1 69 ? 6.949 0.041 -12.057 1.00 85.31 69 LEU A C 1
ATOM 550 O O . LEU A 1 69 ? 6.588 0.536 -10.994 1.00 85.31 69 LEU A O 1
ATOM 554 N N . ALA A 1 70 ? 6.786 -1.253 -12.349 1.00 85.06 70 ALA A N 1
ATOM 555 C CA . ALA A 1 70 ? 6.202 -2.207 -11.415 1.00 85.06 70 ALA A CA 1
ATOM 556 C C . ALA A 1 70 ? 7.043 -2.317 -10.134 1.00 85.06 70 ALA A C 1
ATOM 558 O O . ALA A 1 70 ? 6.484 -2.241 -9.042 1.00 85.06 70 ALA A O 1
ATOM 559 N N . ASP A 1 71 ? 8.371 -2.369 -10.265 1.00 91.38 71 ASP A N 1
ATOM 560 C CA . ASP A 1 71 ? 9.286 -2.453 -9.120 1.00 91.38 71 ASP A CA 1
ATOM 561 C C . ASP A 1 71 ? 9.200 -1.191 -8.246 1.00 91.38 71 ASP A C 1
ATOM 563 O O . ASP A 1 71 ? 9.114 -1.263 -7.021 1.00 91.38 71 ASP A O 1
ATOM 567 N N . LEU A 1 72 ? 9.135 -0.013 -8.876 1.00 89.75 72 LEU A N 1
ATOM 568 C CA . LEU A 1 72 ? 8.981 1.259 -8.162 1.00 89.75 72 LEU A CA 1
ATOM 569 C C . LEU A 1 72 ? 7.617 1.386 -7.469 1.00 89.75 72 LEU A C 1
ATOM 571 O O . LEU A 1 72 ? 7.540 1.911 -6.357 1.00 89.75 72 LEU A O 1
ATOM 575 N N . LEU A 1 73 ? 6.538 0.917 -8.105 1.00 88.69 73 LEU A N 1
ATOM 576 C CA . LEU A 1 73 ? 5.204 0.888 -7.499 1.00 88.69 73 LEU A CA 1
ATOM 577 C C . LEU A 1 73 ? 5.154 -0.073 -6.307 1.00 88.69 73 LEU A C 1
ATOM 579 O O . LEU A 1 73 ? 4.534 0.249 -5.295 1.00 88.69 73 LEU A O 1
ATOM 583 N N . LEU A 1 74 ? 5.843 -1.210 -6.400 1.00 90.94 74 LEU A N 1
ATOM 584 C CA . LEU A 1 74 ? 5.961 -2.166 -5.304 1.00 90.94 74 LEU A CA 1
ATOM 585 C C . LEU A 1 74 ? 6.747 -1.576 -4.122 1.00 90.94 74 LEU A C 1
ATOM 587 O O . LEU A 1 74 ? 6.296 -1.671 -2.982 1.00 90.94 74 LEU A O 1
ATOM 591 N N . MET A 1 75 ? 7.863 -0.881 -4.381 1.00 93.12 75 MET A N 1
ATOM 592 C CA . MET A 1 75 ? 8.603 -0.149 -3.338 1.00 93.12 75 MET A CA 1
ATOM 593 C C . MET A 1 75 ? 7.765 0.941 -2.682 1.00 93.12 75 MET A C 1
ATOM 595 O O . MET A 1 75 ? 7.825 1.121 -1.465 1.00 93.12 75 MET A O 1
ATOM 599 N N . PHE A 1 76 ? 6.945 1.643 -3.459 1.00 91.69 76 PHE A N 1
ATOM 600 C CA . PHE A 1 76 ? 6.030 2.638 -2.916 1.00 91.69 76 PHE A CA 1
ATOM 601 C C . PHE A 1 76 ? 4.971 2.012 -2.003 1.00 91.69 76 PHE A C 1
ATOM 603 O O . PHE A 1 76 ? 4.716 2.545 -0.925 1.00 91.69 76 PHE A O 1
ATOM 610 N N . LEU A 1 77 ? 4.423 0.856 -2.383 1.00 91.25 77 LEU A N 1
ATOM 611 C CA . LEU A 1 77 ? 3.486 0.095 -1.557 1.00 91.25 77 LEU A CA 1
ATOM 612 C C . LEU A 1 77 ? 4.139 -0.342 -0.235 1.00 91.25 77 LEU A C 1
ATOM 614 O O . LEU A 1 77 ? 3.523 -0.227 0.821 1.00 91.25 77 LEU A O 1
ATOM 618 N N . TYR A 1 78 ? 5.402 -0.773 -0.251 1.00 94.81 78 TYR A N 1
ATOM 619 C CA . TYR A 1 78 ? 6.127 -1.119 0.977 1.00 94.81 78 TYR A CA 1
ATOM 620 C C . TYR A 1 78 ? 6.343 0.092 1.895 1.00 94.81 78 TYR A C 1
ATOM 622 O O . TYR A 1 78 ? 6.085 0.013 3.097 1.00 94.81 78 TYR A O 1
ATOM 630 N N . LEU A 1 79 ? 6.762 1.236 1.349 1.00 93.81 79 LEU A N 1
ATOM 631 C CA . LEU A 1 79 ? 6.907 2.467 2.136 1.00 93.81 79 LEU A CA 1
ATOM 632 C C . LEU A 1 79 ? 5.567 2.968 2.688 1.00 93.81 79 LEU A C 1
ATOM 634 O O . LEU A 1 79 ? 5.498 3.473 3.812 1.00 93.81 79 LEU A O 1
ATOM 638 N N . GLU A 1 80 ? 4.495 2.808 1.919 1.00 92.00 80 GLU A N 1
ATOM 639 C CA . GLU A 1 80 ? 3.147 3.115 2.368 1.00 92.00 80 GLU A CA 1
ATOM 640 C C . GLU A 1 80 ? 2.739 2.218 3.541 1.00 92.00 80 GLU A C 1
ATOM 642 O O . GLU A 1 80 ? 2.296 2.738 4.565 1.00 92.00 80 GLU A O 1
ATOM 647 N N . ILE A 1 81 ? 2.935 0.899 3.442 1.00 93.44 81 ILE A N 1
ATOM 648 C CA . ILE A 1 81 ? 2.641 -0.028 4.543 1.00 93.44 81 ILE A CA 1
ATOM 649 C C . ILE A 1 81 ? 3.412 0.382 5.801 1.00 93.44 81 ILE A C 1
ATOM 651 O O . ILE A 1 81 ? 2.820 0.448 6.878 1.00 93.44 81 ILE A O 1
ATOM 655 N N . LEU A 1 82 ? 4.698 0.728 5.684 1.00 94.75 82 LEU A N 1
ATOM 656 C CA . LEU A 1 82 ? 5.484 1.212 6.825 1.00 94.75 82 LEU A CA 1
ATOM 657 C C . LEU A 1 82 ? 4.899 2.490 7.433 1.00 94.75 82 LEU A C 1
ATOM 659 O O . LEU A 1 82 ? 4.825 2.615 8.655 1.00 94.75 82 LEU A O 1
ATOM 663 N N . THR A 1 83 ? 4.420 3.404 6.592 1.00 93.31 83 THR A N 1
ATOM 664 C CA . THR A 1 83 ? 3.738 4.624 7.039 1.00 93.31 83 THR A CA 1
ATOM 665 C C . THR A 1 83 ? 2.429 4.300 7.761 1.00 93.31 83 THR A C 1
ATOM 667 O O . THR A 1 83 ? 2.144 4.884 8.801 1.00 93.31 83 THR A O 1
ATOM 670 N N . MET A 1 84 ? 1.642 3.340 7.272 1.00 92.81 84 MET A N 1
ATOM 671 C CA . MET A 1 84 ? 0.399 2.908 7.927 1.00 92.81 84 MET A CA 1
ATOM 672 C C . MET A 1 84 ? 0.644 2.261 9.278 1.00 92.81 84 MET A C 1
ATOM 674 O O . MET A 1 84 ? -0.105 2.520 10.218 1.00 92.81 84 MET A O 1
ATOM 678 N N . VAL A 1 85 ? 1.686 1.435 9.375 1.00 93.75 85 VAL A N 1
ATOM 679 C CA . VAL A 1 85 ? 2.112 0.838 10.640 1.00 93.75 85 VAL A CA 1
ATOM 680 C C . VAL A 1 85 ? 2.518 1.941 11.623 1.00 93.75 85 VAL A C 1
ATOM 682 O O . VAL A 1 85 ? 2.062 1.929 12.765 1.00 93.75 85 VAL A O 1
ATOM 685 N N . GLY A 1 86 ? 3.294 2.935 11.176 1.00 91.50 86 GLY A N 1
ATOM 686 C CA . GLY A 1 86 ? 3.653 4.105 11.985 1.00 91.50 86 GLY A CA 1
ATOM 687 C C . GLY A 1 86 ? 2.432 4.899 12.466 1.00 91.50 86 GLY A C 1
ATOM 688 O O . GLY A 1 86 ? 2.272 5.123 13.662 1.00 91.50 86 GLY A O 1
ATOM 689 N N . LEU A 1 87 ? 1.513 5.234 11.556 1.00 90.44 87 LEU A N 1
ATOM 690 C CA . LEU A 1 87 ? 0.266 5.939 11.879 1.00 90.44 87 LEU A CA 1
ATOM 691 C C . LEU A 1 87 ? -0.634 5.145 12.835 1.00 90.44 87 LEU A C 1
ATOM 693 O O . LEU A 1 87 ? -1.349 5.740 13.646 1.00 90.44 87 LEU A O 1
ATOM 697 N N . TYR A 1 88 ? -0.616 3.812 12.762 1.00 90.50 88 TYR A N 1
ATOM 698 C CA . TYR A 1 88 ? -1.330 2.978 13.723 1.00 90.50 88 TYR A CA 1
ATOM 699 C C . TYR A 1 88 ? -0.730 3.101 15.124 1.00 90.50 88 TYR A C 1
ATOM 701 O O . TYR A 1 88 ? -1.482 3.243 16.083 1.00 90.50 88 TYR A O 1
ATOM 709 N N . PHE A 1 89 ? 0.599 3.095 15.259 1.00 89.06 89 PHE A N 1
ATOM 710 C CA . PHE A 1 89 ? 1.243 3.294 16.561 1.00 89.06 89 PHE A CA 1
ATOM 711 C C . PHE A 1 89 ? 0.932 4.669 17.170 1.00 89.06 89 PHE A C 1
ATOM 713 O O . PHE A 1 89 ? 0.839 4.778 18.390 1.00 89.06 89 PHE A O 1
ATOM 720 N N . GLU A 1 90 ? 0.730 5.698 16.344 1.00 87.50 90 GLU A N 1
ATOM 721 C CA . GLU A 1 90 ? 0.370 7.044 16.808 1.00 87.50 90 GLU A CA 1
ATOM 722 C C . GLU A 1 90 ? -1.115 7.189 17.174 1.00 87.50 90 GLU A C 1
ATOM 724 O O . GLU A 1 90 ? -1.448 7.847 18.158 1.00 87.50 90 GLU A O 1
ATOM 729 N N . SER A 1 91 ? -2.018 6.606 16.379 1.00 84.31 91 SER A N 1
ATOM 730 C CA . SER A 1 91 ? -3.463 6.886 16.463 1.00 84.31 91 SER A CA 1
ATOM 731 C C . SER A 1 91 ? -4.325 5.719 16.955 1.00 84.31 91 SER A C 1
ATOM 733 O O . SER A 1 91 ? -5.516 5.908 17.207 1.00 84.31 91 SER A O 1
ATOM 735 N N . GLY A 1 92 ? -3.767 4.509 17.053 1.00 82.75 92 GLY A N 1
ATOM 736 C CA . GLY A 1 92 ? -4.488 3.274 17.388 1.00 82.75 92 GLY A CA 1
ATOM 737 C C . GLY A 1 92 ? -5.539 2.847 16.355 1.00 82.75 92 GLY A C 1
ATOM 738 O O . GLY A 1 92 ? -6.328 1.942 16.620 1.00 82.75 92 GLY A O 1
ATOM 739 N N . LYS A 1 93 ? -5.601 3.504 15.189 1.00 81.06 93 LYS A N 1
ATOM 740 C CA . LYS A 1 93 ? -6.596 3.256 14.136 1.00 81.06 93 LYS A CA 1
ATOM 741 C C . LYS A 1 93 ? -5.882 2.929 12.825 1.00 81.06 93 LYS A C 1
ATOM 743 O O . LYS A 1 93 ? -4.975 3.644 12.415 1.00 81.06 93 LYS A O 1
ATOM 748 N N . LEU A 1 94 ? -6.303 1.864 12.135 1.00 81.81 94 LEU A N 1
ATOM 749 C CA . LEU A 1 94 ? -5.732 1.494 10.832 1.00 81.81 94 LEU A CA 1
ATOM 750 C C . LEU A 1 94 ? -6.229 2.460 9.743 1.00 81.81 94 LEU A C 1
ATOM 752 O O . LEU A 1 94 ? -7.440 2.548 9.510 1.00 81.81 94 LEU A O 1
ATOM 756 N N . PRO A 1 95 ? -5.342 3.186 9.040 1.00 78.56 95 PRO A N 1
ATOM 757 C CA . PRO A 1 95 ? -5.763 4.206 8.092 1.00 78.56 95 PRO A CA 1
ATOM 758 C C . PRO A 1 95 ? -6.100 3.597 6.719 1.00 78.56 95 PRO A C 1
ATOM 760 O O . PRO A 1 95 ? -5.317 3.645 5.778 1.00 78.56 95 PRO A O 1
ATOM 763 N N . VAL A 1 96 ? -7.323 3.080 6.572 1.00 76.75 96 VAL A N 1
ATOM 764 C CA . VAL A 1 96 ? -7.805 2.363 5.363 1.00 76.75 96 VAL A CA 1
ATOM 765 C C . VAL A 1 96 ? -7.958 3.254 4.115 1.00 76.75 96 VAL A C 1
ATOM 767 O O . VAL A 1 96 ? -8.230 2.771 3.021 1.00 76.75 96 VAL A O 1
ATOM 770 N N . ARG A 1 97 ? -7.810 4.578 4.251 1.00 82.81 97 ARG A N 1
ATOM 771 C CA . ARG A 1 97 ? -8.033 5.535 3.152 1.00 82.81 97 ARG A CA 1
ATOM 772 C C . ARG A 1 97 ? -6.820 5.692 2.238 1.00 82.81 97 ARG A C 1
ATOM 774 O O . ARG A 1 97 ? -6.997 5.767 1.029 1.00 82.81 97 ARG A O 1
ATOM 781 N N . PHE A 1 98 ? -5.612 5.716 2.798 1.00 83.56 98 PHE A N 1
ATOM 782 C CA . PHE A 1 98 ? -4.383 5.875 2.016 1.00 83.56 98 PHE A CA 1
ATOM 783 C C . PHE A 1 98 ? -4.142 4.752 0.979 1.00 83.56 98 PHE A C 1
ATOM 785 O O . PHE A 1 98 ? -3.971 5.113 -0.190 1.00 83.56 98 PHE A O 1
ATOM 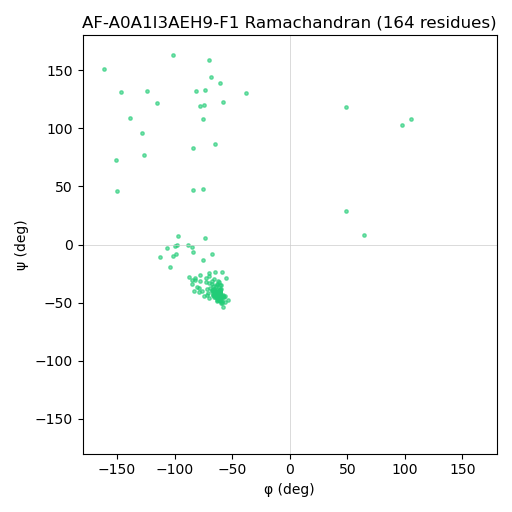792 N N . PRO A 1 99 ? -4.315 3.443 1.290 1.00 84.62 99 PRO A N 1
ATOM 793 C CA . PRO A 1 99 ? -4.028 2.376 0.328 1.00 84.62 99 PRO A CA 1
ATOM 794 C C . PRO A 1 99 ? -5.001 2.385 -0.853 1.00 84.62 99 PRO A C 1
ATOM 796 O O . PRO A 1 99 ? -4.628 2.064 -1.979 1.00 84.62 99 PRO A O 1
ATOM 799 N N . LEU A 1 100 ? -6.253 2.804 -0.634 1.00 87.62 100 LEU A N 1
ATOM 800 C CA . LEU A 1 100 ? -7.232 2.939 -1.715 1.00 87.62 100 LEU A CA 1
ATOM 801 C C . LEU A 1 100 ? -6.853 4.054 -2.698 1.00 87.62 100 LEU A C 1
ATOM 803 O O . LEU A 1 100 ? -7.057 3.904 -3.905 1.00 87.62 100 LEU A O 1
ATOM 807 N N . TYR A 1 101 ? -6.272 5.157 -2.215 1.00 88.19 101 TYR A N 1
ATOM 808 C CA . TYR A 1 101 ? -5.755 6.205 -3.095 1.00 88.19 101 TYR A CA 1
ATOM 809 C C . TYR A 1 101 ? -4.544 5.719 -3.889 1.00 88.19 101 TYR A C 1
ATOM 811 O O . TYR A 1 101 ? -4.447 5.996 -5.086 1.00 88.19 101 TYR A O 1
ATOM 819 N N . ILE A 1 102 ? -3.657 4.956 -3.253 1.00 88.19 102 ILE A N 1
ATOM 820 C CA . ILE A 1 102 ? -2.453 4.439 -3.902 1.00 88.19 102 ILE A CA 1
ATOM 821 C C . ILE A 1 102 ? -2.799 3.387 -4.957 1.00 88.19 102 ILE A C 1
ATOM 823 O O . ILE A 1 102 ? -2.247 3.443 -6.058 1.00 88.19 102 ILE A O 1
ATOM 827 N N . ALA A 1 103 ? -3.806 2.544 -4.717 1.00 88.25 103 ALA A N 1
ATOM 828 C CA . ALA A 1 103 ? -4.352 1.644 -5.731 1.00 88.25 103 ALA A CA 1
ATOM 829 C C . ALA A 1 103 ? -4.870 2.401 -6.969 1.00 88.25 103 ALA A C 1
ATOM 831 O O . ALA A 1 103 ? -4.552 2.026 -8.099 1.00 88.25 103 ALA A O 1
ATOM 832 N N . MET A 1 104 ? -5.612 3.502 -6.786 1.00 90.50 104 MET A N 1
ATOM 833 C CA . MET A 1 104 ? -6.073 4.323 -7.917 1.00 90.50 104 MET A CA 1
ATOM 834 C C . MET A 1 104 ? -4.910 4.939 -8.698 1.00 90.50 104 MET A C 1
ATOM 836 O O . MET A 1 104 ? -4.909 4.891 -9.927 1.00 90.50 104 MET A O 1
ATOM 840 N N . VAL A 1 105 ? -3.910 5.496 -8.009 1.00 88.62 105 VAL A N 1
ATOM 841 C CA . VAL A 1 105 ? -2.736 6.104 -8.660 1.00 88.62 105 VAL A CA 1
ATOM 842 C C . VAL A 1 105 ? -1.910 5.055 -9.408 1.00 88.62 105 VAL A C 1
ATOM 844 O O . VAL A 1 105 ? -1.474 5.315 -10.531 1.00 88.62 105 VAL A O 1
ATOM 847 N N . ALA A 1 106 ? -1.720 3.869 -8.828 1.00 88.31 106 ALA A N 1
ATOM 848 C CA . ALA A 1 106 ? -1.016 2.760 -9.465 1.00 88.31 106 ALA A CA 1
ATOM 849 C C . ALA A 1 106 ? -1.732 2.304 -10.743 1.00 88.31 106 ALA A C 1
ATOM 851 O O . ALA A 1 106 ? -1.106 2.213 -11.799 1.00 88.31 106 ALA A O 1
ATOM 852 N N . MET A 1 107 ? -3.053 2.115 -10.676 1.00 89.69 107 MET A N 1
ATOM 853 C CA . MET A 1 107 ? -3.870 1.746 -11.835 1.00 89.69 107 MET A CA 1
ATOM 854 C C . MET A 1 107 ? -3.851 2.829 -12.919 1.00 89.69 107 MET A C 1
ATOM 856 O O . MET A 1 107 ? -3.709 2.519 -14.100 1.00 89.69 107 MET A O 1
ATOM 860 N N . ALA A 1 108 ? -3.928 4.107 -12.539 1.00 90.38 108 ALA A N 1
ATOM 861 C CA . ALA A 1 108 ? -3.836 5.214 -13.488 1.00 90.38 108 ALA A CA 1
ATOM 862 C C . ALA A 1 108 ? -2.476 5.239 -14.206 1.00 90.38 108 ALA A C 1
ATOM 864 O O . ALA A 1 108 ? -2.418 5.401 -15.425 1.00 90.38 108 ALA A O 1
ATOM 865 N N . ARG A 1 109 ? -1.378 5.035 -13.469 1.00 87.19 109 ARG A N 1
ATOM 866 C CA . ARG A 1 109 ? -0.029 4.964 -14.050 1.00 87.19 109 ARG A CA 1
ATOM 867 C C . ARG A 1 109 ? 0.155 3.749 -14.952 1.00 87.19 109 ARG A C 1
ATOM 869 O O . ARG A 1 109 ? 0.790 3.889 -15.993 1.00 87.19 109 ARG A O 1
ATOM 876 N N . TYR A 1 110 ? -0.416 2.603 -14.581 1.00 85.50 110 TYR A N 1
ATOM 877 C CA . TYR A 1 110 ? -0.422 1.410 -15.425 1.00 85.50 110 TYR A CA 1
ATOM 878 C C . TYR A 1 110 ? -1.046 1.710 -16.795 1.00 85.50 110 TYR A C 1
ATOM 880 O O . TYR A 1 110 ? -0.402 1.477 -17.814 1.00 85.50 110 TYR A O 1
ATOM 888 N N . VAL A 1 111 ? -2.228 2.340 -16.822 1.00 88.00 111 VAL A N 1
ATOM 889 C CA . VAL A 1 111 ? -2.879 2.737 -18.083 1.00 88.00 111 VAL A CA 1
ATOM 890 C C . VAL A 1 111 ? -1.998 3.683 -18.887 1.00 88.00 111 VAL A C 1
ATOM 892 O O . VAL A 1 111 ? -1.770 3.436 -20.060 1.00 88.00 111 VAL A O 1
ATOM 895 N N . ILE A 1 112 ? -1.481 4.757 -18.283 1.00 87.44 112 ILE A N 1
ATOM 896 C CA . ILE A 1 112 ? -0.732 5.790 -19.022 1.00 87.44 112 ILE A CA 1
ATOM 897 C C . ILE A 1 112 ? 0.504 5.215 -19.722 1.00 87.44 112 ILE A C 1
ATOM 899 O O . ILE A 1 112 ? 0.828 5.636 -20.833 1.00 87.44 112 ILE A O 1
ATOM 903 N N . VAL A 1 113 ? 1.197 4.273 -19.080 1.00 84.56 113 VAL A N 1
ATOM 904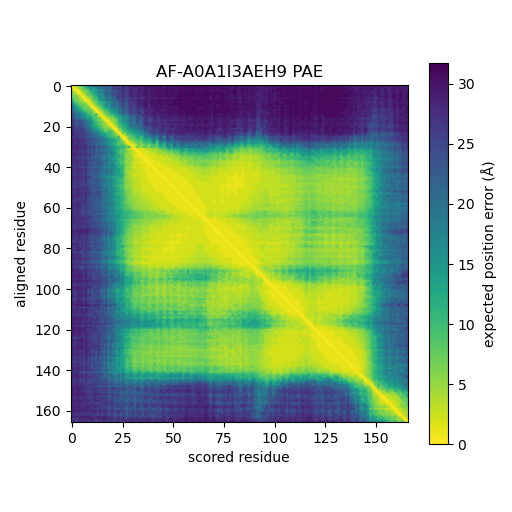 C CA . VAL A 1 113 ? 2.420 3.681 -19.632 1.00 84.56 113 VAL A CA 1
ATOM 905 C C . VAL A 1 113 ? 2.121 2.598 -20.666 1.00 84.56 113 VAL A C 1
ATOM 907 O O . VAL A 1 113 ? 2.830 2.530 -21.667 1.00 84.56 113 VAL A O 1
ATOM 910 N N . ASP A 1 114 ? 1.073 1.799 -20.464 1.00 85.31 114 ASP A N 1
ATOM 911 C CA . ASP A 1 114 ? 0.789 0.609 -21.280 1.00 85.31 114 ASP A CA 1
ATOM 912 C C . ASP A 1 114 ? -0.292 0.849 -22.357 1.00 85.31 114 ASP A C 1
ATOM 914 O O . ASP A 1 114 ? -0.587 -0.033 -23.158 1.00 85.31 114 ASP A O 1
ATOM 918 N N . ILE A 1 115 ? -0.870 2.058 -22.440 1.00 87.25 115 ILE A N 1
ATOM 919 C CA . ILE A 1 115 ? -2.028 2.361 -23.309 1.00 87.25 115 ILE A CA 1
ATOM 920 C C . ILE A 1 115 ? -1.821 2.014 -24.787 1.00 87.25 115 ILE A C 1
ATOM 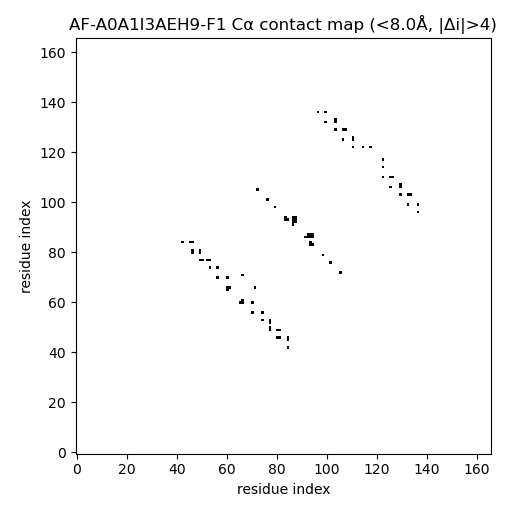922 O O . ILE A 1 115 ? -2.787 1.737 -25.489 1.00 87.25 115 ILE A O 1
ATOM 926 N N . LYS A 1 116 ? -0.576 2.050 -25.275 1.00 84.81 116 LYS A N 1
ATOM 927 C CA . LYS A 1 116 ? -0.257 1.755 -26.679 1.00 84.81 116 LYS A CA 1
ATOM 928 C C . LYS A 1 116 ? -0.259 0.259 -26.991 1.00 84.81 116 LYS A C 1
ATOM 930 O O . LYS A 1 116 ? -0.503 -0.105 -28.134 1.00 84.81 116 LYS A O 1
ATOM 935 N N . GLU A 1 117 ? -0.001 -0.570 -25.986 1.00 87.88 117 GLU A N 1
ATOM 936 C CA . GLU A 1 117 ? 0.081 -2.030 -26.099 1.00 87.88 117 GLU A CA 1
ATOM 937 C C . GLU A 1 117 ? -1.203 -2.716 -25.590 1.00 87.88 117 GLU A C 1
ATOM 939 O O . GLU A 1 117 ? -1.398 -3.917 -25.777 1.00 87.88 117 GLU A O 1
ATOM 944 N N . MET A 1 118 ? -2.104 -1.964 -24.946 1.00 87.00 118 MET A N 1
ATOM 945 C CA . MET A 1 118 ? -3.366 -2.470 -24.407 1.00 87.00 118 MET A CA 1
ATOM 946 C C . MET A 1 118 ? -4.459 -2.578 -25.476 1.00 87.00 118 MET A C 1
ATOM 948 O O . MET A 1 118 ? -4.758 -1.625 -26.194 1.00 87.00 118 MET A O 1
ATOM 952 N N . ASP A 1 119 ? -5.141 -3.724 -25.511 1.00 92.88 119 ASP A N 1
ATOM 953 C CA . ASP A 1 119 ? -6.361 -3.888 -26.293 1.00 92.88 119 ASP A CA 1
ATOM 954 C C . ASP A 1 119 ? -7.540 -3.096 -25.694 1.00 92.88 119 ASP A C 1
ATOM 956 O O . ASP A 1 119 ? -7.585 -2.774 -24.501 1.00 92.88 119 ASP A O 1
ATOM 960 N N . ASN A 1 120 ? -8.544 -2.816 -26.529 1.00 93.00 120 ASN A N 1
ATOM 961 C CA . ASN A 1 120 ? -9.700 -2.002 -26.146 1.00 93.00 120 ASN A CA 1
ATOM 962 C C . ASN A 1 120 ? -10.502 -2.593 -24.971 1.00 93.00 120 ASN A C 1
ATOM 964 O O . ASN A 1 120 ? -11.033 -1.837 -24.156 1.00 93.00 120 ASN A O 1
ATOM 968 N N . ILE A 1 121 ? -10.608 -3.924 -24.870 1.00 95.50 121 ILE A N 1
ATOM 969 C CA . ILE A 1 121 ? -11.380 -4.580 -23.804 1.00 95.50 121 ILE A CA 1
ATOM 970 C C . ILE A 1 121 ? -10.635 -4.438 -22.478 1.00 95.50 121 ILE A C 1
ATOM 972 O O . ILE A 1 121 ? -11.238 -4.089 -21.459 1.00 95.50 121 ILE A O 1
ATOM 976 N N . ARG A 1 122 ? -9.318 -4.646 -22.486 1.00 90.69 122 ARG A N 1
ATOM 977 C CA . ARG A 1 122 ? -8.469 -4.473 -21.307 1.00 90.69 122 ARG A CA 1
ATOM 978 C C . ARG A 1 122 ? -8.425 -3.024 -20.848 1.00 90.69 122 ARG A C 1
ATOM 980 O O . ARG A 1 122 ? -8.534 -2.780 -19.648 1.00 90.69 122 ARG A O 1
ATOM 987 N N . LEU A 1 123 ? -8.351 -2.067 -21.773 1.00 92.50 123 LEU A N 1
ATOM 988 C CA . LEU A 1 123 ? -8.444 -0.643 -21.449 1.00 92.50 123 LEU A CA 1
ATOM 989 C C . LEU A 1 123 ? -9.766 -0.315 -20.746 1.00 92.50 123 LEU A C 1
ATOM 991 O O . LEU A 1 123 ? -9.748 0.279 -19.668 1.00 92.50 123 LEU A O 1
ATOM 995 N N . LEU A 1 124 ? -10.898 -0.781 -21.284 1.00 94.06 124 LEU A N 1
ATOM 996 C CA . LEU A 1 124 ? -12.204 -0.609 -20.641 1.00 94.06 124 LEU A CA 1
ATOM 997 C C . LEU A 1 124 ? -12.274 -1.275 -19.260 1.00 94.06 124 LEU A C 1
ATOM 999 O O . LEU A 1 124 ? -12.804 -0.674 -18.326 1.00 94.06 124 LEU A O 1
ATOM 1003 N N . GLY A 1 125 ? -11.718 -2.478 -19.100 1.00 94.00 125 GLY A N 1
ATOM 1004 C CA . GLY A 1 125 ? -11.692 -3.188 -17.819 1.00 94.00 125 GLY A CA 1
ATOM 1005 C C . GLY A 1 125 ? -10.876 -2.462 -16.745 1.00 94.00 125 GLY A C 1
ATOM 1006 O O . GLY A 1 125 ? -11.324 -2.316 -15.604 1.00 94.00 125 GLY A O 1
ATOM 1007 N N . VAL A 1 126 ? -9.698 -1.950 -17.106 1.00 91.31 126 VAL A N 1
ATOM 1008 C CA . VAL A 1 126 ? -8.821 -1.217 -16.181 1.00 91.31 126 VAL A CA 1
ATOM 1009 C C . VAL A 1 126 ? -9.423 0.144 -15.828 1.00 91.31 126 VAL A C 1
ATOM 1011 O O . VAL A 1 126 ? -9.506 0.483 -14.646 1.00 91.31 126 VAL A O 1
ATOM 1014 N N . SER A 1 127 ? -9.922 0.897 -16.812 1.00 92.25 127 SER A N 1
ATOM 1015 C CA . SER A 1 127 ? -10.624 2.163 -16.563 1.00 92.25 127 SER A CA 1
ATOM 1016 C C . SER A 1 127 ? -11.890 1.963 -15.724 1.00 92.25 127 SER A C 1
ATOM 1018 O O . SER A 1 127 ? -12.125 2.721 -14.783 1.00 92.25 127 SER A O 1
ATOM 1020 N N . GLY A 1 128 ? -12.670 0.912 -15.992 1.00 95.12 128 GLY A N 1
ATOM 1021 C CA . GLY A 1 128 ? -13.833 0.540 -15.185 1.00 95.12 128 GLY A CA 1
ATOM 1022 C C . GLY A 1 128 ? -13.458 0.202 -13.740 1.00 95.12 128 GLY A C 1
ATOM 1023 O O . GLY A 1 128 ? -14.127 0.650 -12.811 1.00 95.12 128 GLY A O 1
ATOM 1024 N N . SER A 1 129 ? -12.339 -0.497 -13.533 1.00 94.06 129 SER A N 1
ATOM 1025 C CA . SER A 1 129 ? -11.813 -0.794 -12.194 1.00 94.06 129 SER A CA 1
ATOM 1026 C C . SER A 1 129 ? -11.451 0.480 -11.423 1.00 94.06 129 SER A C 1
ATOM 1028 O O . SER A 1 129 ? -11.804 0.600 -10.252 1.00 94.06 129 SER A O 1
ATOM 1030 N N . ILE A 1 130 ? -10.818 1.467 -12.073 1.00 94.50 130 ILE A N 1
ATOM 1031 C CA . ILE A 1 130 ? -10.512 2.771 -11.452 1.00 94.50 130 ILE A CA 1
ATOM 1032 C C . ILE A 1 130 ? -11.801 3.475 -11.008 1.00 94.50 130 ILE A C 1
ATOM 1034 O O . ILE A 1 130 ? -11.865 3.981 -9.888 1.00 94.50 130 ILE A O 1
ATOM 1038 N N . VAL A 1 131 ? -12.843 3.469 -11.847 1.00 95.69 131 VAL A N 1
ATOM 1039 C CA . VAL A 1 131 ? -14.151 4.056 -11.505 1.00 95.69 131 VAL A CA 1
ATOM 1040 C C . VAL A 1 131 ? -14.788 3.336 -10.315 1.00 95.69 131 VAL A C 1
ATOM 1042 O O . VAL A 1 131 ? -15.278 3.996 -9.401 1.00 95.69 131 VAL A O 1
ATOM 1045 N N . LEU A 1 132 ? -14.750 2.001 -10.279 1.00 95.50 132 LEU A N 1
ATOM 1046 C CA . LEU A 1 132 ? -15.282 1.224 -9.156 1.00 95.50 132 LEU A CA 1
ATOM 1047 C C . LEU A 1 132 ? -14.548 1.530 -7.846 1.00 95.50 132 LEU A C 1
ATOM 1049 O O . LEU A 1 132 ? -15.197 1.732 -6.818 1.00 95.50 132 LEU A O 1
ATOM 1053 N N . ILE A 1 133 ? -13.216 1.628 -7.876 1.00 92.94 133 ILE A N 1
ATOM 1054 C CA . ILE A 1 133 ? -12.428 2.008 -6.695 1.00 92.94 133 ILE A CA 1
ATOM 1055 C C . ILE A 1 133 ? -12.779 3.440 -6.265 1.00 92.94 133 ILE A C 1
ATOM 1057 O O . ILE A 1 133 ? -13.001 3.686 -5.079 1.00 92.94 133 ILE A O 1
A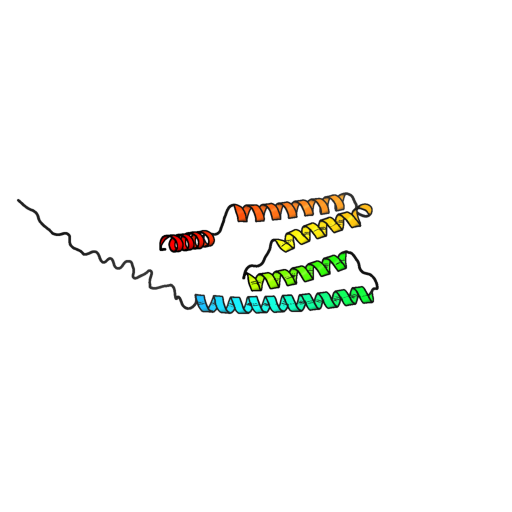TOM 1061 N N . ALA A 1 134 ? -12.906 4.377 -7.208 1.00 93.44 134 ALA A N 1
ATOM 1062 C CA . ALA A 1 134 ? -13.296 5.755 -6.913 1.00 93.44 134 ALA A CA 1
ATOM 1063 C C . ALA A 1 134 ? -14.691 5.840 -6.269 1.00 93.44 134 ALA A C 1
ATOM 1065 O O . ALA A 1 134 ? -14.883 6.588 -5.307 1.00 93.44 134 ALA A O 1
ATOM 1066 N N . LEU A 1 135 ? -15.651 5.040 -6.744 1.00 94.88 135 LEU A N 1
ATOM 1067 C CA . LEU A 1 135 ? -16.979 4.933 -6.139 1.00 94.88 135 LEU A CA 1
ATOM 1068 C C . LEU A 1 135 ? -16.919 4.330 -4.733 1.00 94.88 135 LEU A C 1
ATOM 1070 O O . LEU A 1 135 ? -17.563 4.856 -3.828 1.00 94.88 135 LEU A O 1
ATOM 1074 N N . ALA A 1 136 ? -16.120 3.285 -4.512 1.00 91.25 136 ALA A N 1
ATOM 1075 C CA . ALA A 1 136 ? -15.929 2.712 -3.180 1.00 91.25 136 ALA A CA 1
ATOM 1076 C C . ALA A 1 136 ? -15.364 3.752 -2.199 1.00 91.25 136 ALA A C 1
ATOM 1078 O O . ALA A 1 136 ? -15.875 3.918 -1.090 1.00 91.25 136 ALA A O 1
ATOM 1079 N N . VAL A 1 137 ? -14.364 4.522 -2.633 1.00 90.31 137 VAL A N 1
ATOM 1080 C CA . VAL A 1 137 ? -13.793 5.625 -1.850 1.00 90.31 137 VAL A CA 1
ATOM 1081 C C . VAL A 1 137 ? -14.834 6.710 -1.570 1.00 90.31 137 VAL A C 1
ATOM 1083 O O . VAL A 1 137 ? -14.912 7.197 -0.440 1.00 90.31 137 VAL A O 1
ATOM 1086 N N . LEU A 1 138 ? -15.665 7.068 -2.555 1.00 90.31 138 LEU A N 1
ATOM 1087 C CA . LEU A 1 138 ? -16.757 8.028 -2.378 1.00 90.31 138 LEU A CA 1
ATOM 1088 C C . LEU A 1 138 ? -17.766 7.544 -1.330 1.00 90.31 138 LEU A C 1
ATOM 1090 O O . LEU A 1 138 ? -18.144 8.321 -0.455 1.00 90.31 138 LEU A O 1
ATOM 1094 N N . VAL A 1 139 ? -18.161 6.270 -1.381 1.00 90.69 139 VAL A N 1
ATOM 1095 C CA . VAL A 1 139 ? -19.091 5.658 -0.420 1.00 90.69 139 VAL A CA 1
ATOM 1096 C C . VAL A 1 139 ? -18.500 5.663 0.989 1.00 90.69 139 VAL A C 1
ATOM 1098 O O . VAL A 1 139 ? -19.162 6.115 1.923 1.00 90.69 139 VAL A O 1
ATOM 1101 N N . ILE A 1 140 ? -17.243 5.240 1.152 1.00 86.19 140 ILE A N 1
ATOM 1102 C CA . ILE A 1 140 ? -16.555 5.241 2.455 1.00 86.19 140 ILE A CA 1
ATOM 1103 C C . ILE A 1 140 ? -16.455 6.668 3.009 1.00 86.19 140 ILE A C 1
ATOM 1105 O O . ILE A 1 140 ? -16.705 6.899 4.196 1.00 86.19 140 ILE A O 1
ATOM 1109 N N . ARG A 1 141 ? -16.121 7.637 2.148 1.00 84.50 141 ARG A N 1
ATOM 1110 C CA . ARG A 1 141 ? -16.015 9.050 2.525 1.00 84.50 141 ARG A CA 1
ATOM 1111 C C . ARG A 1 141 ? -17.369 9.625 2.929 1.00 84.50 141 ARG A C 1
ATOM 1113 O O . ARG A 1 141 ? -17.445 10.308 3.945 1.00 84.50 141 ARG A O 1
ATOM 1120 N N . TYR A 1 142 ? -18.423 9.346 2.167 1.00 85.00 142 TYR A N 1
ATOM 1121 C CA . TYR A 1 142 ? -19.768 9.828 2.473 1.00 85.00 142 TYR A CA 1
ATOM 1122 C C . TYR A 1 142 ? -20.312 9.204 3.764 1.00 85.00 142 TYR A C 1
ATOM 1124 O O . TYR A 1 142 ? -20.858 9.920 4.602 1.00 85.00 142 TYR A O 1
ATOM 1132 N N . GLY A 1 143 ? -20.090 7.902 3.975 1.00 79.88 143 GLY A N 1
ATOM 1133 C CA . GLY A 1 143 ? -20.471 7.203 5.204 1.00 79.88 143 GLY A CA 1
ATOM 1134 C C . GLY A 1 143 ? -19.837 7.814 6.457 1.00 79.88 143 GLY A C 1
ATOM 1135 O O . GLY A 1 143 ? -20.543 8.075 7.427 1.00 79.88 143 GLY A O 1
ATOM 1136 N N . HIS A 1 144 ? -18.541 8.141 6.404 1.00 69.00 144 HIS A N 1
ATOM 1137 C CA . HIS A 1 144 ? -17.841 8.806 7.513 1.00 69.00 144 HIS A CA 1
ATOM 1138 C C . HIS A 1 144 ? -18.340 10.229 7.807 1.00 69.00 144 HIS A C 1
ATOM 1140 O O . HIS A 1 144 ? -18.253 10.676 8.943 1.00 69.00 144 HIS A O 1
ATOM 1146 N N . VAL A 1 145 ? -18.841 10.960 6.806 1.00 72.44 145 VAL A N 1
ATOM 1147 C CA . VAL A 1 145 ? -19.366 12.325 6.999 1.00 72.44 145 VAL A CA 1
ATOM 1148 C C . VAL A 1 145 ? -20.815 12.306 7.506 1.00 72.44 145 VAL A C 1
ATOM 1150 O O . VAL A 1 145 ? -21.224 13.211 8.229 1.00 72.44 145 VAL A O 1
ATOM 1153 N N . ARG A 1 146 ? -21.605 11.289 7.134 1.00 68.38 146 ARG A N 1
ATOM 1154 C CA . ARG A 1 146 ? -23.038 11.195 7.466 1.00 68.38 146 ARG A CA 1
ATOM 1155 C C . ARG A 1 146 ? -23.310 10.583 8.847 1.00 68.38 146 ARG A C 1
ATOM 1157 O O . ARG A 1 146 ? -24.309 10.963 9.453 1.00 68.38 146 ARG A O 1
ATOM 1164 N N . TYR A 1 147 ? -22.453 9.677 9.330 1.00 63.31 147 TYR A N 1
ATOM 1165 C CA . TYR A 1 147 ? -22.600 8.995 10.625 1.00 63.31 147 TYR A CA 1
ATOM 1166 C C . TYR A 1 147 ? -21.334 9.131 11.495 1.00 63.31 147 TYR A C 1
ATOM 1168 O O . TYR A 1 147 ? -20.548 8.185 11.578 1.00 63.31 147 TYR A O 1
ATOM 1176 N N . PRO A 1 148 ? -21.111 10.293 12.137 1.00 56.84 148 PRO A N 1
ATOM 1177 C CA . PRO A 1 148 ? -20.098 10.426 13.184 1.00 56.84 148 PRO A CA 1
ATOM 1178 C C . PRO A 1 148 ? -20.423 9.477 14.348 1.00 56.84 148 PRO A C 1
ATOM 1180 O O . PRO A 1 148 ? -21.593 9.323 14.706 1.00 56.84 148 PRO A O 1
ATOM 1183 N N . TYR A 1 149 ? -19.414 8.820 14.921 1.00 56.28 149 TYR A N 1
ATOM 1184 C CA . TYR A 1 149 ? -19.612 7.934 16.071 1.00 56.28 149 TYR A CA 1
ATOM 1185 C C . TYR A 1 149 ? -20.013 8.759 17.307 1.00 56.28 149 TYR A C 1
ATOM 1187 O O . TYR A 1 149 ? -19.537 9.873 17.500 1.00 56.28 149 TYR A O 1
ATOM 1195 N N . LEU A 1 150 ? -20.894 8.206 18.148 1.00 58.19 150 LEU A N 1
ATOM 1196 C CA . LEU A 1 150 ? -21.413 8.855 19.364 1.00 58.19 150 LEU A CA 1
ATOM 1197 C C . LEU A 1 150 ? -20.319 9.252 20.374 1.00 58.19 150 LEU A C 1
ATOM 1199 O O . LEU A 1 150 ? -20.524 10.190 21.133 1.00 58.19 150 LEU A O 1
ATOM 1203 N N . GLU A 1 151 ? -19.156 8.602 20.336 1.00 60.19 151 GLU A N 1
ATOM 1204 C CA . GLU A 1 151 ? -17.993 8.942 21.171 1.00 60.19 151 GLU A CA 1
ATOM 1205 C C . GLU A 1 151 ? -17.460 10.356 20.872 1.00 60.19 151 GLU A C 1
ATOM 1207 O O . GLU A 1 151 ? -17.112 11.088 21.795 1.00 60.19 151 GLU A O 1
ATOM 1212 N N . ASP A 1 152 ? -17.519 10.807 19.611 1.00 61.25 152 ASP A N 1
ATOM 1213 C CA . ASP A 1 152 ? -17.112 12.170 19.241 1.00 61.25 152 ASP A CA 1
ATOM 1214 C C . ASP A 1 152 ? -18.100 13.225 19.785 1.00 61.25 152 ASP A C 1
ATOM 1216 O O . ASP A 1 152 ? -17.730 14.379 19.979 1.00 61.25 152 ASP A O 1
ATOM 1220 N N . LEU A 1 153 ? -19.365 12.859 20.037 1.00 64.75 153 LEU A N 1
ATOM 1221 C CA . LEU A 1 153 ? -20.367 13.760 20.623 1.00 64.75 153 LEU A CA 1
ATOM 1222 C C . LEU A 1 153 ? -20.187 13.885 22.141 1.00 64.75 153 LEU A C 1
ATOM 1224 O O . LEU A 1 153 ? -20.327 14.982 22.674 1.00 64.75 153 LEU A O 1
ATOM 1228 N N . GLU A 1 154 ? -19.826 12.791 22.812 1.00 63.53 154 GLU A N 1
ATOM 1229 C CA . GLU A 1 154 ? -19.599 12.743 24.261 1.00 63.53 154 GLU A CA 1
ATOM 1230 C C . GLU A 1 154 ? -18.358 13.566 24.662 1.00 63.53 154 GLU A C 1
ATOM 1232 O O . GLU A 1 154 ? -18.408 14.343 25.616 1.00 63.53 154 GLU A O 1
ATOM 1237 N N . ASP A 1 155 ? -17.286 13.518 23.862 1.00 64.38 155 ASP A N 1
ATOM 1238 C CA . ASP A 1 155 ? -16.079 14.342 24.050 1.00 64.38 155 ASP A CA 1
ATOM 1239 C C . ASP A 1 155 ? -16.324 15.840 23.748 1.00 64.38 155 ASP A C 1
ATOM 1241 O O . ASP A 1 155 ? -15.757 16.741 24.386 1.00 64.38 155 ASP A O 1
ATOM 1245 N N . LEU A 1 156 ? -17.208 16.143 22.790 1.00 67.88 156 LEU A N 1
ATOM 1246 C CA . LEU A 1 156 ? -17.631 17.514 22.480 1.00 67.88 156 LEU A CA 1
ATOM 1247 C C . LEU A 1 156 ? -18.559 18.101 23.555 1.00 67.88 156 LEU A C 1
ATOM 1249 O O . LEU A 1 156 ? -18.521 19.310 23.795 1.00 67.88 156 LEU A O 1
ATOM 1253 N N . GLU A 1 157 ? -19.376 17.278 24.210 1.00 67.56 157 GLU A N 1
ATOM 1254 C CA . GLU A 1 157 ? -20.186 17.689 25.362 1.00 67.56 157 GLU A CA 1
ATOM 1255 C C . GLU A 1 157 ? -19.324 17.849 26.620 1.00 67.56 157 GLU A C 1
ATOM 1257 O O . GLU A 1 157 ? -19.384 18.897 27.269 1.00 67.56 157 GLU A O 1
ATOM 1262 N N . ALA A 1 158 ? -18.420 16.904 26.894 1.00 64.81 158 ALA A N 1
ATOM 1263 C CA . ALA A 1 158 ? -17.483 16.982 28.015 1.00 64.81 158 ALA A CA 1
ATOM 1264 C C . ALA A 1 158 ? -16.559 18.212 27.926 1.00 64.81 158 ALA A C 1
ATOM 1266 O O . ALA A 1 158 ? -16.298 18.873 28.933 1.00 64.81 158 ALA A O 1
ATOM 1267 N N . SER A 1 159 ? -16.095 18.576 26.725 1.00 62.53 159 SER A N 1
ATOM 1268 C CA . SER A 1 159 ? -15.269 19.778 26.523 1.00 62.53 159 SER A CA 1
ATOM 1269 C C . SER A 1 159 ? -16.052 21.095 26.632 1.00 62.53 159 SER A C 1
ATOM 1271 O O . SER A 1 159 ? -15.487 22.110 27.052 1.00 62.53 159 SER A O 1
ATOM 1273 N N . LYS A 1 160 ? -17.354 21.103 26.310 1.00 63.28 160 LYS A N 1
ATOM 1274 C CA . LYS A 1 160 ? -18.235 22.264 26.527 1.00 63.28 160 LYS A CA 1
ATOM 1275 C C . LYS A 1 160 ? -18.543 22.489 28.005 1.00 63.28 160 LYS A C 1
ATOM 1277 O O . LYS A 1 160 ? -18.551 23.641 28.436 1.00 63.28 160 LYS A O 1
ATOM 1282 N N . ASP A 1 161 ? -18.725 21.420 28.774 1.00 62.16 161 ASP A N 1
ATOM 1283 C CA . ASP A 1 161 ? -18.999 21.498 30.214 1.00 62.16 161 ASP A CA 1
ATOM 1284 C C . ASP A 1 161 ? -17.810 22.029 31.023 1.00 62.16 161 ASP A C 1
ATOM 1286 O O . ASP A 1 161 ? -17.999 22.759 31.997 1.00 62.16 161 ASP A O 1
ATOM 1290 N N . VAL A 1 162 ? -16.577 21.728 30.605 1.00 64.75 162 VAL A N 1
ATOM 1291 C CA . VAL A 1 162 ? -15.367 22.288 31.233 1.00 64.75 162 VAL A CA 1
ATOM 1292 C C . VAL A 1 162 ? -15.273 23.797 30.992 1.00 64.75 162 VAL A C 1
ATOM 1294 O O . VAL A 1 162 ? -14.954 24.546 31.908 1.00 64.75 162 VAL A O 1
ATOM 1297 N N . LYS A 1 163 ? -15.633 24.272 29.795 1.00 59.44 163 LYS A N 1
ATOM 1298 C CA . LYS A 1 163 ? -15.525 25.692 29.419 1.00 59.44 163 LYS A CA 1
ATOM 1299 C C . LYS A 1 163 ? -16.602 26.596 30.038 1.00 59.44 163 LYS A C 1
ATOM 1301 O O . LYS A 1 163 ? -16.479 27.813 29.969 1.00 59.44 163 LYS A O 1
ATOM 1306 N N . HIS A 1 164 ? -17.660 26.026 30.611 1.00 57.41 164 HIS A N 1
ATOM 1307 C CA . HIS A 1 164 ? -18.714 26.776 31.305 1.00 57.41 164 HIS A CA 1
ATOM 1308 C C . HIS A 1 164 ? -18.550 26.818 32.832 1.00 57.41 164 HIS A C 1
ATOM 1310 O O . HIS A 1 164 ? -19.390 27.410 33.511 1.00 57.41 164 HIS A O 1
ATOM 1316 N N . ARG A 1 165 ? -17.499 26.189 33.375 1.00 59.00 165 ARG A N 1
ATOM 1317 C CA . ARG A 1 165 ? -17.196 26.172 34.816 1.00 59.00 165 ARG A CA 1
ATOM 1318 C C . ARG A 1 165 ? -16.129 27.181 35.254 1.00 59.00 165 ARG A C 1
ATOM 1320 O O . ARG A 1 165 ? -15.982 27.362 36.461 1.00 59.00 165 ARG A O 1
ATOM 1327 N N . ASP A 1 166 ? -15.467 27.833 34.301 1.00 51.22 166 ASP A N 1
ATOM 1328 C CA . ASP A 1 166 ? -14.528 28.946 34.499 1.00 51.22 166 ASP A CA 1
ATOM 1329 C C . ASP A 1 166 ? -15.189 30.282 34.119 1.00 51.22 166 ASP A C 1
ATOM 1331 O O . ASP A 1 166 ? -14.898 31.301 34.789 1.00 51.22 166 ASP A O 1
#

Nearest PDB structures (foldseek):
  3g6b-assembly1_B  TM=2.445E-01  e=3.480E+00  Thermotoga maritima
  3g67-assembly1_A  TM=2.456E-01  e=3.282E+00  Thermotoga maritima
  3g67-assembly1_B  TM=2.379E-01  e=4.151E+00  Thermotoga maritima

Mean predicted aligned error: 13.92 Å

Secondary structure (DSSP, 8-state):
--------------TTSSTTSS--TTHHHHHHHHHHHHHHHHHHHHHHHHHHHHHHHHHHHHHTT---HHHHHHHHHHHHHHHHHHHHHHHSS--THHHHHHHHHHHHHHHHHHTTT--HHHHHHHHHHHHHHHHHHHHHHHHHHH---HHHHHHHHHHHHHHT--